Protein AF-A0A2D4NNV1-F1 (afdb_monomer)

Nearest PDB structures (foldseek):
  7qfo-assembly1_A-2  TM=7.531E-01  e=2.134E-03  Homo sapiens
  1zxn-assembly1_A  TM=7.331E-01  e=4.039E-03  Homo sapiens
  1zxm-assembly1_A  TM=7.544E-01  e=4.589E-03  Homo sapiens
  6zy7-assembly1_B  TM=7.362E-01  e=4.891E-03  Homo sapiens
  1zxn-assembly2_D  TM=6.999E-01  e=5.923E-03  Homo sapiens

InterPro domains:
  IPR014762 DNA mismatch repair, conserved site [P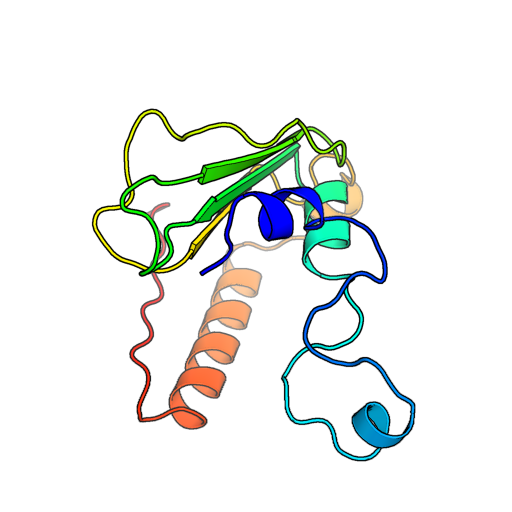S00058] (32-38)
  IPR036890 Histidine kinase/HSP90-like ATPase 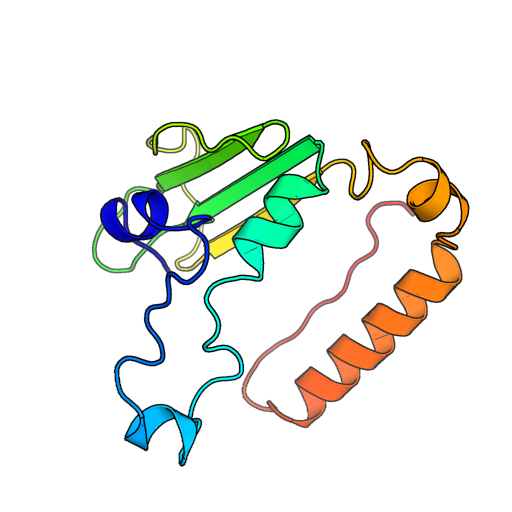superfamily [G3DSA:3.30.565.10] (1-135)
  IPR036890 Histidine kinase/HSP90-like ATPase superfamily [SSF55874] (1-133)
  IPR038973 DNA mismatch repair protein MutL/Mlh/Pms-like [PTHR10073] (1-133)

Sequence (135 aa):
GMGREDLNKVGNRYFTSKCYSLEDLENLKFYGFRGEALASIASMASILEISSRTSRIAKTFLKLFHNGKGLEVSEAELSRPSLGTTVTVYNLYHQLPVRRKCMDFTLEFERLRHKVEALSLVHPSVSFSLRNEAS

Foldseek 3Di:
DDDLVRLQCQLDWQDDPQDDDPVCVVVPPDPDRGSCDRVVLLQFFQKKKKWFDAPVDQWIKIWMHGNSRIDHIDTDPDGDPDHGMDIDTHHGRVVPVVVVVPDDPVVVLVVVVVVQVVVCVVCVVDDDDDDDPVD

Secondary structure (DSSP, 8-state):
---HHHHHHTT-TT--SS--SHHHHHS--SS--SS-HHHHHHHHSSEEEEEEE-SS-S-EEEEEEETTEEPPPEEPSS--SSSEEEEEEESTTTT-HHHHHT--HHHHHHHHHHHHHHHHHH-TTS------TT-

Organism: Micrurus surinamensis (NCBI:txid129470)

pLDDT: mean 94.42, std 5.28, range [47.81, 98.5]

Radius of gyration: 16.6 Å; Cα contacts (8 Å, |Δi|>4): 198; chains: 1; bounding box: 40×36×47 Å

Structure (mmCIF, N/CA/C/O backbone):
data_AF-A0A2D4NNV1-F1
#
_entry.id   AF-A0A2D4NNV1-F1
#
loop_
_atom_site.group_PDB
_atom_site.id
_atom_site.type_symbol
_atom_site.label_atom_id
_atom_site.label_alt_id
_atom_site.label_comp_id
_atom_site.label_asym_id
_atom_site.label_entity_id
_atom_site.label_seq_id
_atom_site.pdbx_PDB_ins_code
_atom_site.Cartn_x
_atom_site.Cartn_y
_atom_site.Cartn_z
_atom_site.occupancy
_atom_site.B_iso_or_equiv
_atom_site.auth_seq_id
_atom_site.auth_comp_id
_atom_site.auth_asym_id
_atom_site.auth_atom_id
_atom_site.pdbx_PDB_model_num
ATOM 1 N N . GLY A 1 1 ? 9.221 -3.028 -6.386 1.00 89.25 1 GLY A N 1
ATOM 2 C CA . GLY A 1 1 ? 9.560 -1.903 -5.493 1.00 89.25 1 GLY A CA 1
ATOM 3 C C . GLY A 1 1 ? 9.769 -0.657 -6.327 1.00 89.25 1 GLY A C 1
ATOM 4 O O . GLY A 1 1 ? 10.020 -0.789 -7.515 1.00 89.25 1 GLY A O 1
ATOM 5 N N . MET A 1 2 ? 9.656 0.514 -5.716 1.00 95.25 2 MET A N 1
ATOM 6 C CA . MET A 1 2 ? 9.825 1.838 -6.329 1.00 95.25 2 MET A CA 1
ATOM 7 C C . MET A 1 2 ? 11.208 2.415 -6.011 1.00 95.25 2 MET A C 1
ATOM 9 O O . MET A 1 2 ? 11.664 2.296 -4.868 1.00 95.25 2 MET A O 1
ATOM 13 N N . GLY A 1 3 ? 11.869 3.002 -7.013 1.00 95.12 3 GLY A N 1
ATOM 14 C CA . GLY A 1 3 ? 13.108 3.767 -6.828 1.00 95.12 3 GLY A CA 1
ATOM 15 C C . GLY A 1 3 ? 12.840 5.195 -6.337 1.00 95.12 3 GLY A C 1
ATOM 16 O O . GLY A 1 3 ? 11.688 5.599 -6.192 1.00 95.12 3 GLY A O 1
ATOM 17 N N . ARG A 1 4 ? 13.902 5.984 -6.111 1.00 95.81 4 ARG A N 1
ATOM 18 C CA . ARG A 1 4 ? 13.781 7.389 -5.670 1.00 95.81 4 ARG A CA 1
ATOM 19 C C . ARG A 1 4 ? 12.932 8.231 -6.630 1.00 95.81 4 ARG A C 1
ATOM 21 O O . ARG A 1 4 ? 12.067 8.976 -6.184 1.00 95.81 4 ARG A O 1
ATOM 28 N N . GLU A 1 5 ? 13.150 8.093 -7.936 1.00 95.00 5 GLU A N 1
ATOM 29 C CA . GLU A 1 5 ? 12.403 8.850 -8.951 1.00 95.00 5 GLU A CA 1
ATOM 30 C C . GLU A 1 5 ? 10.917 8.483 -8.990 1.00 95.00 5 GLU A C 1
ATOM 32 O O . GLU A 1 5 ? 10.066 9.365 -9.099 1.00 95.00 5 GLU A O 1
ATOM 37 N N . ASP A 1 6 ? 10.593 7.196 -8.851 1.00 95.50 6 ASP A N 1
ATOM 38 C CA . ASP A 1 6 ? 9.205 6.737 -8.786 1.00 95.50 6 ASP A CA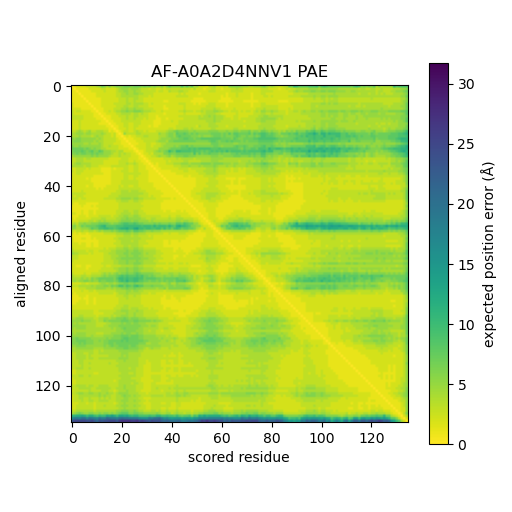 1
ATOM 39 C C . ASP A 1 6 ? 8.524 7.269 -7.524 1.00 95.50 6 ASP A C 1
ATOM 41 O O . ASP A 1 6 ? 7.426 7.813 -7.599 1.00 95.50 6 ASP A O 1
ATOM 45 N N . LEU A 1 7 ? 9.195 7.183 -6.369 1.00 96.75 7 LEU A N 1
ATOM 46 C CA . LEU A 1 7 ? 8.688 7.709 -5.098 1.00 96.75 7 LEU A CA 1
ATOM 47 C C . LEU A 1 7 ? 8.445 9.223 -5.134 1.00 96.75 7 LEU A C 1
ATOM 49 O O . LEU A 1 7 ? 7.527 9.704 -4.472 1.00 96.75 7 LEU A O 1
ATOM 53 N N . ASN A 1 8 ? 9.220 9.974 -5.921 1.00 95.69 8 ASN A N 1
ATOM 54 C CA . ASN A 1 8 ? 8.980 11.404 -6.124 1.00 95.69 8 ASN A CA 1
ATOM 55 C C . ASN A 1 8 ? 7.660 11.675 -6.857 1.00 95.69 8 ASN A C 1
ATOM 57 O O . ASN A 1 8 ? 7.026 12.697 -6.607 1.00 95.69 8 ASN A O 1
ATOM 61 N N . LYS A 1 9 ? 7.239 10.761 -7.737 1.00 95.12 9 LYS A N 1
ATOM 62 C CA . LYS A 1 9 ? 6.011 10.875 -8.537 1.00 95.12 9 LYS A CA 1
ATOM 63 C C . LYS A 1 9 ? 4.794 10.264 -7.837 1.00 95.12 9 LYS A C 1
ATOM 65 O O . LYS A 1 9 ? 3.657 10.619 -8.143 1.00 95.12 9 LYS A O 1
ATOM 70 N N . VAL A 1 10 ? 5.014 9.346 -6.895 1.00 95.00 10 VAL A N 1
ATOM 71 C CA . VAL A 1 10 ? 3.955 8.746 -6.076 1.00 95.00 10 VAL A CA 1
ATOM 72 C C . VAL A 1 10 ? 3.170 9.829 -5.339 1.00 95.00 10 VAL A C 1
ATOM 74 O O . VAL A 1 10 ? 3.739 10.762 -4.781 1.00 95.00 10 VAL A O 1
ATOM 77 N N . GLY A 1 11 ? 1.844 9.676 -5.322 1.00 92.25 11 GLY A N 1
ATOM 78 C CA . GLY A 1 11 ? 0.920 10.616 -4.684 1.00 92.25 11 GLY A CA 1
ATOM 79 C C . GLY A 1 11 ? 0.477 11.769 -5.583 1.00 92.25 11 GLY A C 1
ATOM 80 O O . GLY A 1 11 ? -0.497 12.437 -5.242 1.00 92.25 11 GLY A O 1
ATOM 81 N N . ASN A 1 12 ? 1.098 11.960 -6.752 1.00 94.19 12 ASN A N 1
ATOM 82 C CA . ASN A 1 12 ? 0.543 12.829 -7.784 1.00 94.19 12 ASN A CA 1
ATOM 83 C C . ASN A 1 12 ? -0.712 12.177 -8.370 1.00 94.19 12 ASN A C 1
ATOM 85 O O . ASN A 1 12 ? -0.703 10.996 -8.727 1.00 94.19 12 ASN A O 1
ATOM 89 N N . ARG A 1 13 ? -1.804 12.942 -8.461 1.00 94.38 13 ARG A N 1
ATOM 90 C CA . ARG A 1 13 ? -3.040 12.451 -9.078 1.00 94.38 13 ARG A CA 1
ATOM 91 C C . ARG A 1 13 ? -2.806 12.147 -10.552 1.00 94.38 13 ARG A C 1
ATOM 93 O O . ARG A 1 13 ? -2.042 12.844 -11.215 1.00 94.38 13 ARG A O 1
ATOM 100 N N . TYR A 1 14 ? -3.489 11.113 -11.037 1.00 93.75 14 TYR A N 1
ATOM 101 C CA . TYR A 1 14 ? -3.434 10.669 -12.433 1.00 93.75 14 TYR A CA 1
ATOM 102 C C . TYR A 1 14 ? -2.045 10.205 -12.886 1.00 93.75 14 TYR A C 1
ATOM 104 O O . TYR A 1 14 ? -1.793 10.053 -14.076 1.00 93.75 14 TYR A O 1
ATOM 112 N N . PHE A 1 15 ? -1.142 9.939 -11.939 1.00 93.88 15 PHE A N 1
ATOM 113 C CA . PHE A 1 15 ? 0.177 9.411 -12.239 1.00 93.88 15 PHE A CA 1
ATOM 114 C C . PHE A 1 15 ? 0.197 7.892 -12.042 1.00 93.88 15 PHE A C 1
ATOM 116 O O . PHE A 1 15 ? -0.004 7.386 -10.933 1.00 93.88 15 PHE A O 1
ATOM 123 N N . THR A 1 16 ? 0.451 7.140 -13.114 1.00 94.62 16 THR A N 1
ATOM 124 C CA . THR A 1 16 ? 0.574 5.679 -13.066 1.00 94.62 16 THR A CA 1
ATOM 125 C C . THR A 1 16 ? 1.714 5.171 -13.940 1.00 94.62 16 THR A C 1
ATOM 127 O O . THR A 1 16 ? 2.084 5.804 -14.922 1.00 94.62 16 THR A O 1
ATOM 130 N N . SER A 1 17 ? 2.245 3.996 -13.597 1.00 93.25 17 SER A N 1
ATOM 131 C CA . SER A 1 17 ? 3.207 3.262 -14.425 1.00 93.25 17 SER A CA 1
ATOM 132 C C . SER A 1 17 ? 2.581 2.115 -15.235 1.00 93.25 17 SER A C 1
ATOM 134 O O . SER A 1 17 ? 3.292 1.233 -15.708 1.00 93.25 17 SER A O 1
ATOM 136 N N . LYS A 1 18 ? 1.243 2.055 -15.301 1.00 92.75 18 LYS A N 1
ATOM 137 C CA . LYS A 1 18 ? 0.494 0.842 -15.683 1.00 92.75 18 LYS A CA 1
ATOM 138 C C . LYS A 1 18 ? -0.376 0.991 -16.933 1.00 92.75 18 LYS A C 1
ATOM 140 O O . LYS A 1 18 ? -0.860 -0.016 -17.429 1.00 92.75 18 LYS A O 1
ATOM 145 N N . CYS A 1 19 ? -0.626 2.216 -17.383 1.00 91.56 19 CYS A N 1
ATOM 146 C CA . CYS A 1 19 ? -1.517 2.518 -18.500 1.00 91.56 19 CYS A CA 1
ATOM 147 C C . CYS A 1 19 ? -1.055 3.828 -19.135 1.00 91.56 19 CYS A C 1
ATOM 149 O O . CYS A 1 19 ? -0.945 4.830 -18.424 1.00 91.56 19 CYS A O 1
ATOM 151 N N . TYR A 1 20 ? -0.770 3.810 -20.436 1.00 89.50 20 TYR A N 1
ATOM 152 C CA . TYR A 1 20 ? -0.201 4.950 -21.158 1.00 89.50 20 TYR A CA 1
ATOM 153 C C . TYR A 1 20 ? -0.960 5.295 -22.444 1.00 89.50 20 TYR A C 1
ATOM 155 O O . TYR A 1 20 ? -0.780 6.400 -22.955 1.00 89.50 20 TYR A O 1
ATOM 163 N N . SER A 1 21 ? -1.814 4.397 -22.946 1.00 90.81 21 SER A N 1
ATOM 164 C CA . SER A 1 21 ? -2.623 4.624 -24.149 1.00 90.81 21 SER A CA 1
ATOM 165 C C . SER A 1 21 ? -4.090 4.204 -23.980 1.00 90.81 21 SER A C 1
ATOM 167 O O . SER A 1 21 ? -4.484 3.671 -22.940 1.00 90.81 21 SER A O 1
ATOM 169 N N . LEU A 1 22 ? -4.917 4.480 -24.996 1.00 90.50 22 LEU A N 1
ATOM 170 C CA . LEU A 1 22 ? -6.320 4.050 -25.019 1.00 90.50 22 L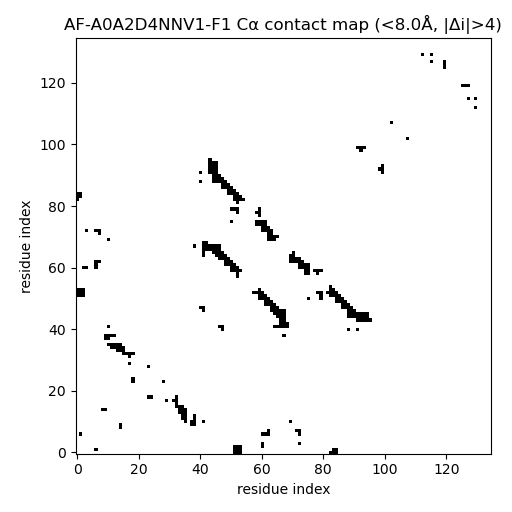EU A CA 1
ATOM 171 C C . LEU A 1 22 ? -6.437 2.532 -25.204 1.00 90.50 22 LEU A C 1
ATOM 173 O O . LEU A 1 22 ? -7.285 1.904 -24.581 1.00 90.50 22 LEU A O 1
ATOM 177 N N . GLU A 1 23 ? -5.541 1.927 -25.976 1.00 91.56 23 GLU A N 1
ATOM 178 C CA . GLU A 1 23 ? -5.504 0.479 -26.195 1.00 91.56 23 GLU A CA 1
ATOM 179 C C . GLU A 1 23 ? -5.219 -0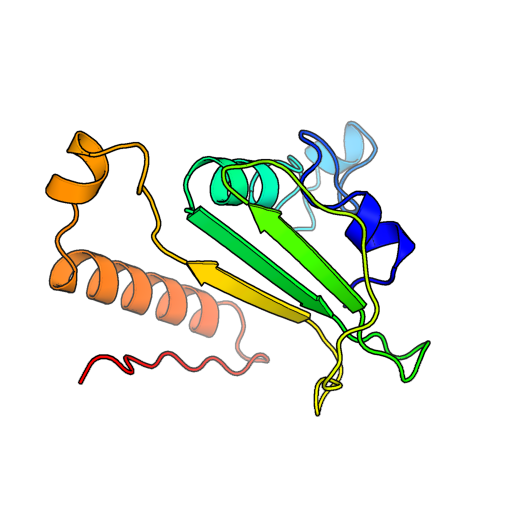.290 -24.891 1.00 91.56 23 GLU A C 1
ATOM 181 O O . GLU A 1 23 ? -5.764 -1.376 -24.672 1.00 91.56 23 GLU A O 1
ATOM 186 N N . ASP A 1 24 ? -4.419 0.286 -23.982 1.00 90.19 24 ASP A N 1
ATOM 187 C CA . ASP A 1 24 ? -4.194 -0.273 -22.641 1.00 90.19 24 ASP A CA 1
ATOM 188 C C . ASP A 1 24 ? -5.488 -0.312 -21.803 1.00 90.19 24 ASP A C 1
ATOM 190 O O . ASP A 1 24 ? -5.646 -1.196 -20.957 1.00 90.19 24 ASP A O 1
ATOM 194 N N . LEU A 1 25 ? -6.419 0.631 -22.023 1.00 88.62 25 LEU A N 1
ATOM 195 C CA . LEU A 1 25 ? -7.714 0.674 -21.329 1.00 88.62 25 LEU A CA 1
ATOM 196 C C . LEU A 1 25 ? -8.686 -0.384 -21.850 1.00 88.62 25 LEU A C 1
ATOM 198 O O . LEU A 1 25 ? -9.508 -0.880 -21.081 1.00 88.62 25 LEU A O 1
ATOM 202 N N . GLU A 1 26 ? -8.589 -0.738 -23.129 1.00 90.06 26 GLU A N 1
ATOM 203 C CA . GLU A 1 26 ? -9.389 -1.811 -23.721 1.00 90.06 26 GLU A CA 1
ATOM 204 C C . GLU A 1 26 ? -8.914 -3.191 -23.246 1.00 90.06 26 GLU A C 1
ATOM 206 O O . GLU A 1 26 ? -9.718 -4.108 -23.097 1.00 90.06 26 GLU A O 1
ATOM 211 N N . ASN A 1 27 ? -7.619 -3.326 -22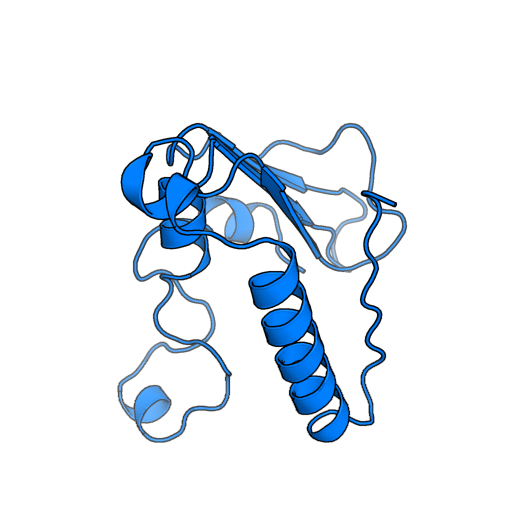.935 1.00 90.19 27 ASN A N 1
ATOM 212 C CA . ASN A 1 27 ? -6.992 -4.583 -22.524 1.00 90.19 27 ASN A CA 1
ATOM 213 C C . ASN A 1 27 ? -6.246 -4.448 -21.188 1.00 90.19 27 ASN A C 1
ATOM 215 O O . ASN A 1 27 ? -5.021 -4.591 -21.115 1.00 90.19 27 ASN A O 1
ATOM 219 N N . LEU A 1 28 ? -6.991 -4.198 -20.108 1.00 90.19 28 LEU A N 1
ATOM 220 C CA . LEU A 1 28 ? -6.421 -3.977 -18.777 1.00 90.19 28 LEU A CA 1
ATOM 221 C C . LEU A 1 28 ? -5.662 -5.203 -18.245 1.00 90.19 28 LEU A C 1
ATOM 223 O O . LEU A 1 28 ? -6.244 -6.235 -17.917 1.00 90.19 28 LEU A O 1
ATOM 227 N N . LYS A 1 29 ? -4.346 -5.043 -18.064 1.00 90.56 29 LYS A N 1
ATOM 228 C CA . LYS A 1 29 ? -3.447 -6.078 -17.508 1.00 90.56 29 LYS A CA 1
ATOM 229 C C . LYS A 1 29 ? -3.211 -5.958 -16.003 1.00 90.56 29 LYS A C 1
ATOM 231 O O . LYS A 1 29 ? -2.664 -6.869 -15.386 1.00 90.56 29 LYS A O 1
ATOM 236 N N . PHE A 1 30 ? -3.571 -4.824 -15.403 1.00 92.75 30 PHE A N 1
ATOM 237 C CA . PHE A 1 30 ? -3.251 -4.503 -14.013 1.00 92.75 30 PHE A CA 1
ATOM 238 C C . PHE A 1 30 ? -4.506 -4.133 -13.222 1.00 92.75 30 PHE A C 1
ATOM 240 O O . PHE A 1 30 ? -5.381 -3.436 -13.725 1.00 92.75 30 PHE A O 1
ATOM 247 N N . TYR A 1 31 ? -4.533 -4.468 -11.927 1.00 92.31 31 TYR A N 1
ATOM 248 C CA . TYR A 1 31 ? -5.629 -4.097 -11.014 1.00 92.31 31 TYR A CA 1
ATOM 249 C C . TYR A 1 31 ? -5.826 -2.590 -10.808 1.00 92.31 31 TYR A C 1
ATOM 251 O O . TYR A 1 31 ? -6.808 -2.161 -10.209 1.00 92.31 31 TYR A O 1
ATOM 259 N N . GLY A 1 32 ? -4.884 -1.761 -11.255 1.00 91.75 32 GLY A N 1
ATOM 260 C CA . GLY A 1 32 ? -5.014 -0.316 -11.166 1.00 91.75 32 GLY A CA 1
ATOM 261 C C . GLY A 1 32 ? -4.369 0.362 -12.358 1.00 91.75 32 GLY A C 1
ATOM 262 O O . GLY A 1 32 ? -3.362 -0.111 -12.865 1.00 91.75 32 GLY A O 1
ATOM 263 N N . PHE A 1 33 ? -4.940 1.489 -12.757 1.00 93.31 33 PHE A N 1
ATOM 264 C CA . PHE A 1 33 ? -4.508 2.267 -13.924 1.00 93.31 33 PHE A CA 1
ATOM 265 C C . PHE A 1 33 ? -4.779 3.769 -13.753 1.00 93.31 33 PHE A C 1
ATOM 267 O O . PHE A 1 33 ? -4.158 4.592 -14.402 1.00 93.31 33 PHE A O 1
ATOM 274 N N . ARG A 1 34 ? -5.653 4.156 -12.817 1.00 93.81 34 ARG A N 1
ATOM 275 C CA . ARG A 1 34 ? -6.076 5.556 -12.649 1.00 93.81 34 ARG A CA 1
ATOM 276 C C . ARG A 1 34 ? -5.026 6.477 -12.026 1.00 93.81 34 ARG A C 1
ATOM 278 O O . ARG A 1 34 ? -5.122 7.685 -12.164 1.00 93.81 34 ARG A O 1
ATOM 285 N N . GLY A 1 35 ? -4.062 5.932 -11.279 1.00 94.62 35 GLY A N 1
ATOM 286 C CA . GLY A 1 35 ? -3.059 6.751 -10.582 1.00 94.62 35 GLY A CA 1
ATOM 287 C C . GLY A 1 35 ? -3.607 7.569 -9.402 1.00 94.62 35 GLY A C 1
ATOM 288 O O . GLY A 1 35 ? -3.054 8.608 -9.064 1.00 94.62 35 GLY A O 1
ATOM 289 N N . GLU A 1 36 ? -4.703 7.131 -8.773 1.00 96.88 36 GLU A N 1
ATOM 290 C CA . GLU A 1 36 ? -5.385 7.926 -7.734 1.00 96.88 36 GLU A CA 1
ATOM 291 C C . GLU A 1 36 ? -5.316 7.340 -6.321 1.00 96.88 36 GLU A C 1
ATOM 293 O O . GLU A 1 36 ? -5.497 8.068 -5.349 1.00 96.88 36 GLU A O 1
ATOM 298 N N . ALA A 1 37 ? -5.063 6.037 -6.172 1.00 96.94 37 ALA A N 1
ATOM 299 C CA . ALA A 1 37 ? -5.242 5.347 -4.892 1.00 96.94 37 ALA A CA 1
ATOM 300 C C . ALA A 1 37 ? -4.387 5.945 -3.759 1.00 96.94 37 ALA A C 1
ATOM 302 O O . ALA A 1 37 ? -4.919 6.318 -2.715 1.00 96.94 37 ALA A O 1
ATOM 303 N N . LEU A 1 38 ? -3.075 6.093 -3.977 1.00 97.38 38 LEU A N 1
ATOM 304 C CA . LEU A 1 38 ? -2.166 6.633 -2.958 1.00 97.38 38 LEU A CA 1
ATOM 305 C C . LEU A 1 38 ? -2.402 8.127 -2.702 1.00 97.38 38 LEU A C 1
ATOM 307 O O . LEU A 1 38 ? -2.338 8.551 -1.554 1.00 97.38 38 LEU A O 1
ATOM 311 N N . ALA A 1 39 ? -2.747 8.903 -3.735 1.00 96.88 39 ALA A N 1
ATOM 312 C CA . ALA A 1 39 ? -3.103 10.315 -3.588 1.00 96.88 39 ALA A CA 1
ATOM 313 C C . ALA A 1 39 ? -4.361 10.493 -2.717 1.00 96.88 39 ALA A C 1
ATOM 315 O O . ALA A 1 39 ? -4.404 11.333 -1.818 1.00 96.88 39 ALA A O 1
ATOM 316 N N . SER A 1 40 ? -5.379 9.659 -2.944 1.00 96.88 40 SER A N 1
ATOM 317 C CA . SER A 1 40 ? -6.618 9.668 -2.167 1.00 96.88 40 SER A CA 1
ATOM 318 C C . SER A 1 40 ? -6.380 9.248 -0.717 1.00 96.88 40 SER A C 1
ATOM 320 O O . SER A 1 40 ? -6.849 9.931 0.192 1.00 96.88 40 SER A O 1
ATOM 322 N N . ILE A 1 41 ? -5.599 8.190 -0.473 1.00 97.44 41 ILE A N 1
ATOM 323 C CA . ILE A 1 41 ? -5.237 7.772 0.891 1.00 97.44 41 ILE A CA 1
ATOM 324 C C . ILE A 1 41 ? -4.470 8.887 1.609 1.00 97.44 41 ILE A C 1
ATOM 326 O O . ILE A 1 41 ? -4.832 9.237 2.732 1.00 97.44 41 ILE A O 1
ATOM 330 N N . ALA A 1 42 ? -3.475 9.494 0.952 1.00 97.00 42 ALA A N 1
ATOM 331 C CA . ALA A 1 42 ? -2.692 10.590 1.521 1.00 97.00 42 ALA A CA 1
ATOM 332 C C . ALA A 1 42 ? -3.574 11.764 1.973 1.00 97.00 42 ALA A C 1
ATOM 334 O O . ALA A 1 42 ? -3.323 12.335 3.029 1.00 97.00 42 ALA A O 1
ATOM 335 N N . SER A 1 43 ? -4.620 12.105 1.209 1.00 95.69 43 SER A N 1
ATOM 336 C CA . SER A 1 43 ? -5.552 13.186 1.568 1.00 95.69 43 SER A CA 1
ATOM 337 C C . SER A 1 43 ? -6.492 12.867 2.736 1.00 95.69 43 SER A C 1
ATOM 339 O O . SER A 1 43 ? -7.077 13.781 3.305 1.00 95.69 43 SER A O 1
ATOM 341 N N . MET A 1 44 ? -6.669 11.591 3.089 1.00 96.06 44 MET A N 1
ATOM 342 C CA . MET A 1 44 ? -7.593 11.173 4.150 1.00 96.06 44 MET A CA 1
ATOM 343 C C . MET A 1 44 ? -6.872 10.773 5.442 1.00 96.06 44 MET A C 1
ATOM 345 O O . MET A 1 44 ? -7.478 10.812 6.513 1.00 96.06 44 MET A O 1
ATOM 349 N N . ALA A 1 45 ? -5.605 10.375 5.359 1.00 97.31 45 ALA A N 1
ATOM 350 C CA . ALA A 1 45 ? -4.765 10.005 6.495 1.00 97.31 45 ALA A CA 1
ATOM 351 C C . ALA A 1 45 ? -4.047 11.227 7.092 1.00 97.31 45 ALA A C 1
ATOM 353 O O . ALA A 1 45 ? -3.825 12.220 6.401 1.00 97.31 45 ALA A O 1
ATOM 354 N N . SER A 1 46 ? -3.662 11.168 8.371 1.00 97.50 46 SER A N 1
ATOM 355 C CA . SER A 1 46 ? -2.770 12.199 8.928 1.00 97.50 46 SER A CA 1
ATOM 356 C C . SER A 1 46 ? -1.352 12.038 8.389 1.00 97.50 46 SER A C 1
ATOM 358 O O . SER A 1 46 ? -0.696 13.019 8.047 1.00 97.50 46 SER A O 1
ATOM 360 N N . ILE A 1 47 ? -0.880 10.789 8.308 1.00 98.31 47 ILE A N 1
ATOM 361 C CA . ILE A 1 47 ? 0.428 10.438 7.757 1.00 98.31 47 ILE A CA 1
ATOM 362 C C . ILE A 1 47 ? 0.259 9.242 6.819 1.00 98.31 47 ILE A C 1
ATOM 364 O O . ILE A 1 47 ? -0.389 8.256 7.171 1.00 98.31 47 ILE A O 1
ATOM 368 N N . LEU A 1 48 ? 0.856 9.327 5.632 1.00 98.50 48 LEU A N 1
ATOM 369 C CA . LEU A 1 48 ? 1.094 8.185 4.751 1.00 98.50 48 LEU A CA 1
ATOM 370 C C . LEU A 1 48 ? 2.603 8.034 4.583 1.00 98.50 48 LEU A C 1
ATOM 372 O O . LEU A 1 48 ? 3.271 8.959 4.125 1.00 98.50 48 LEU A O 1
ATOM 376 N N . GLU A 1 49 ? 3.118 6.865 4.929 1.00 98.06 49 GLU A N 1
ATOM 377 C CA . GLU A 1 49 ? 4.521 6.511 4.780 1.00 98.06 49 GLU A CA 1
ATOM 378 C C . GLU A 1 49 ? 4.674 5.409 3.736 1.00 98.06 49 GLU A C 1
ATOM 380 O O . GLU A 1 49 ? 3.947 4.415 3.739 1.00 98.06 49 GLU A O 1
ATOM 385 N N . ILE A 1 50 ? 5.631 5.583 2.830 1.00 98.06 50 ILE A N 1
ATOM 386 C CA . ILE A 1 50 ? 5.971 4.592 1.817 1.00 98.06 50 ILE A CA 1
ATOM 387 C C . ILE A 1 50 ? 7.475 4.365 1.864 1.00 98.06 50 ILE A C 1
ATOM 389 O O . ILE A 1 50 ? 8.255 5.228 1.465 1.00 98.06 50 ILE A O 1
ATOM 393 N N . SER A 1 51 ? 7.870 3.179 2.315 1.00 97.56 51 SER A N 1
ATOM 394 C CA . SER A 1 51 ? 9.261 2.737 2.368 1.00 97.56 51 SER A CA 1
ATOM 395 C C . SER A 1 51 ? 9.498 1.680 1.300 1.00 97.56 51 SER A C 1
ATOM 397 O O . SER A 1 51 ? 8.748 0.707 1.194 1.00 97.56 51 SER A O 1
ATOM 399 N N . SER A 1 52 ? 10.521 1.851 0.466 1.00 97.75 52 SER A N 1
ATOM 400 C CA . SER A 1 52 ? 10.748 0.967 -0.676 1.00 97.75 52 SER A CA 1
ATOM 401 C C . SER A 1 52 ? 12.225 0.703 -0.939 1.00 97.75 52 SER A C 1
ATOM 403 O O . SER A 1 52 ? 13.053 1.612 -0.927 1.00 97.75 52 SER A O 1
ATOM 405 N N . ARG A 1 53 ? 12.533 -0.563 -1.238 1.00 96.75 53 ARG A N 1
ATOM 406 C CA . ARG A 1 53 ? 13.859 -1.049 -1.625 1.00 96.75 53 ARG A CA 1
ATOM 407 C C . ARG A 1 53 ? 13.753 -1.850 -2.918 1.00 96.75 53 ARG A C 1
ATOM 409 O O . ARG A 1 53 ? 12.957 -2.787 -3.028 1.00 96.75 53 ARG A O 1
ATOM 416 N N . THR A 1 54 ? 14.546 -1.473 -3.915 1.00 96.00 54 THR A N 1
ATOM 417 C CA . THR A 1 54 ? 14.595 -2.165 -5.215 1.00 96.00 54 THR A CA 1
ATOM 418 C C . THR A 1 54 ? 15.771 -3.136 -5.262 1.00 96.00 54 THR A C 1
ATOM 420 O O . THR A 1 54 ? 16.686 -3.035 -4.454 1.00 96.00 54 THR A O 1
ATOM 423 N N . SER A 1 55 ? 15.776 -4.070 -6.215 1.00 94.12 55 SER A N 1
ATOM 424 C CA . SER A 1 55 ? 16.929 -4.957 -6.442 1.00 94.12 55 SER A CA 1
ATOM 425 C C . SER A 1 55 ? 18.154 -4.225 -6.998 1.00 94.12 55 SER A C 1
ATOM 427 O O . SER A 1 55 ? 19.256 -4.755 -6.936 1.00 94.12 55 SER A O 1
ATOM 429 N N . ARG A 1 56 ? 17.973 -3.015 -7.546 1.00 89.88 56 ARG A N 1
ATOM 430 C CA . ARG A 1 56 ? 19.032 -2.251 -8.221 1.00 89.88 56 ARG A CA 1
ATOM 431 C C . ARG A 1 56 ? 19.951 -1.514 -7.250 1.00 89.88 56 ARG A C 1
ATOM 433 O O . ARG A 1 56 ? 21.101 -1.260 -7.580 1.00 89.88 56 ARG A O 1
ATOM 440 N N . ILE A 1 57 ? 19.435 -1.117 -6.086 1.00 87.12 57 ILE A N 1
ATOM 441 C CA . ILE A 1 57 ? 20.146 -0.270 -5.122 1.00 87.12 57 ILE A CA 1
ATOM 442 C C . ILE A 1 57 ? 19.922 -0.840 -3.720 1.00 87.12 57 ILE A C 1
ATOM 444 O O . ILE A 1 57 ? 18.791 -1.127 -3.335 1.00 87.12 57 ILE A O 1
ATOM 448 N N . ALA A 1 58 ? 20.996 -0.980 -2.935 1.00 86.88 58 ALA A N 1
ATOM 449 C CA . ALA A 1 58 ? 20.925 -1.532 -1.578 1.00 86.88 58 ALA A CA 1
ATOM 450 C C . ALA A 1 58 ? 20.185 -0.623 -0.575 1.00 86.88 58 ALA A C 1
ATOM 452 O O . ALA A 1 58 ? 19.703 -1.102 0.452 1.00 86.88 58 ALA A O 1
ATOM 453 N N . LYS A 1 59 ? 20.081 0.670 -0.890 1.00 93.69 59 LYS A N 1
ATOM 454 C CA . LYS A 1 59 ? 19.421 1.703 -0.089 1.00 93.69 59 LYS A CA 1
ATOM 455 C C . LYS A 1 59 ? 17.901 1.565 -0.101 1.00 93.69 59 LYS A C 1
ATOM 457 O O . LYS A 1 59 ? 17.297 1.193 -1.109 1.00 93.69 59 LYS A O 1
ATOM 462 N N . THR A 1 60 ? 17.297 1.934 1.020 1.00 97.38 60 THR A N 1
ATOM 463 C CA . THR A 1 60 ? 15.849 2.093 1.158 1.00 97.38 60 THR A CA 1
ATOM 464 C C . THR A 1 60 ? 15.511 3.572 1.079 1.00 97.38 60 THR A C 1
ATOM 466 O O . THR A 1 60 ? 16.146 4.391 1.736 1.00 97.38 60 THR A O 1
ATOM 469 N N . PHE A 1 61 ? 14.505 3.913 0.281 1.00 97.94 61 PHE A N 1
ATOM 470 C CA . PHE A 1 61 ? 14.002 5.278 0.176 1.00 97.94 61 PHE A CA 1
ATOM 471 C C . PHE A 1 61 ? 12.632 5.400 0.835 1.00 97.94 61 PHE A C 1
ATOM 473 O O . PHE A 1 61 ? 11.843 4.450 0.822 1.00 97.94 61 PHE A O 1
ATOM 480 N N . LEU A 1 62 ? 12.366 6.586 1.375 1.00 97.75 62 LEU A N 1
ATOM 481 C CA . LEU A 1 62 ? 11.167 6.927 2.120 1.00 97.75 62 LEU A CA 1
ATOM 482 C C . LEU A 1 62 ? 10.437 8.087 1.439 1.00 97.75 62 LEU A C 1
ATOM 484 O O . LEU A 1 62 ? 11.039 9.113 1.128 1.00 97.75 62 LEU A O 1
ATOM 488 N N . LYS A 1 63 ? 9.128 7.941 1.236 1.00 98.06 63 LYS A N 1
ATOM 489 C CA . LYS A 1 63 ? 8.223 9.036 0.879 1.00 98.06 63 LYS A CA 1
ATOM 490 C C . LYS A 1 63 ? 7.211 9.215 2.001 1.00 98.06 63 LYS A C 1
ATOM 492 O O . LYS A 1 63 ? 6.493 8.274 2.338 1.00 98.06 63 LYS A O 1
ATOM 497 N N . LEU A 1 64 ? 7.142 10.428 2.536 1.00 98.06 64 LEU A N 1
ATOM 498 C CA . LEU A 1 64 ? 6.190 10.813 3.571 1.00 98.06 64 LEU A CA 1
ATOM 499 C C . LEU A 1 64 ? 5.160 11.787 3.009 1.00 98.06 64 LEU A C 1
ATOM 501 O O . LEU A 1 64 ? 5.491 12.680 2.228 1.00 98.06 64 LEU A O 1
ATOM 505 N N . PHE A 1 65 ? 3.917 11.636 3.449 1.00 98.19 65 PHE A N 1
ATOM 506 C CA . PHE A 1 65 ? 2.872 12.635 3.285 1.00 98.19 65 PHE A CA 1
ATOM 507 C C . PHE A 1 65 ? 2.348 13.025 4.656 1.00 98.19 65 PHE A C 1
ATOM 509 O O . PHE A 1 65 ? 2.046 12.150 5.463 1.00 98.19 65 PHE A O 1
ATOM 516 N N . HIS A 1 66 ? 2.192 14.324 4.887 1.00 97.38 66 HIS A N 1
ATOM 517 C CA . HIS A 1 66 ? 1.564 14.866 6.082 1.00 97.38 66 HIS A CA 1
ATOM 518 C C . HIS A 1 66 ? 0.329 15.666 5.677 1.00 97.38 66 HIS A C 1
ATOM 520 O O . HIS A 1 66 ? 0.437 16.639 4.928 1.00 97.38 66 HIS A O 1
ATOM 526 N N . ASN A 1 67 ? -0.851 15.245 6.136 1.00 94.88 67 ASN A N 1
ATOM 527 C CA . ASN A 1 67 ? -2.136 15.873 5.807 1.00 94.88 67 ASN A CA 1
ATOM 528 C C . ASN A 1 67 ? -2.312 16.106 4.292 1.00 94.88 67 ASN A C 1
ATOM 530 O O . ASN A 1 67 ? -2.587 17.219 3.841 1.00 94.88 67 ASN A O 1
ATOM 534 N N . GLY A 1 68 ? -2.061 15.066 3.490 1.00 93.69 68 GLY A N 1
ATOM 535 C CA . GLY A 1 68 ? -2.131 15.115 2.026 1.00 93.69 68 GLY A CA 1
ATOM 536 C C . GLY A 1 68 ? -0.950 15.778 1.313 1.00 93.69 68 GLY A C 1
ATOM 537 O O . GLY A 1 68 ? -0.837 15.635 0.097 1.00 93.69 68 GLY A O 1
ATOM 538 N N . LYS A 1 69 ? -0.042 16.459 2.023 1.00 95.69 69 LYS A N 1
ATOM 539 C CA . LYS A 1 69 ? 1.127 17.118 1.422 1.00 95.69 69 LYS A CA 1
ATOM 540 C C . LYS A 1 69 ? 2.326 16.177 1.405 1.00 95.69 69 LYS A C 1
ATOM 542 O O . LYS A 1 69 ? 2.781 15.747 2.460 1.00 95.69 69 LYS A O 1
ATOM 547 N N . GLY A 1 70 ? 2.833 15.862 0.215 1.00 95.81 70 GLY A N 1
ATOM 548 C CA . GLY A 1 70 ? 4.029 15.036 0.049 1.00 95.81 70 GLY A CA 1
ATOM 549 C C . GLY A 1 70 ? 5.307 15.809 0.368 1.00 95.81 70 GLY A C 1
ATOM 550 O O . GLY A 1 70 ? 5.510 16.898 -0.158 1.00 95.81 70 GLY A O 1
ATOM 551 N N . LEU A 1 71 ? 6.174 15.224 1.188 1.00 96.56 71 LEU A N 1
ATOM 552 C CA . LEU A 1 71 ? 7.524 15.715 1.465 1.00 96.56 71 LEU A CA 1
ATOM 553 C C . LEU A 1 71 ? 8.516 15.193 0.417 1.00 96.56 71 LEU A C 1
ATOM 555 O O . LEU A 1 71 ? 8.183 14.308 -0.380 1.00 96.56 71 LEU A O 1
ATOM 559 N N . GLU A 1 72 ? 9.732 15.732 0.398 1.00 96.31 72 GLU A N 1
ATOM 560 C CA . GLU A 1 72 ? 10.798 15.206 -0.456 1.00 96.31 72 GLU A CA 1
ATOM 561 C C . GLU A 1 72 ? 11.158 13.761 -0.091 1.00 96.31 72 GLU A C 1
ATOM 563 O O . GLU A 1 72 ? 11.009 13.328 1.054 1.00 96.31 72 GLU A O 1
ATOM 568 N N . VAL A 1 73 ? 11.612 12.994 -1.085 1.00 97.75 73 VAL A N 1
ATOM 569 C CA . VAL A 1 73 ? 12.060 11.618 -0.860 1.00 97.75 73 VAL A CA 1
ATOM 570 C C . VAL A 1 73 ? 13.416 11.626 -0.169 1.00 97.75 73 VAL A C 1
ATOM 572 O O . VAL A 1 73 ? 14.410 12.085 -0.735 1.00 97.75 73 VAL A O 1
ATOM 575 N N . SER A 1 74 ? 13.476 11.031 1.015 1.00 96.88 74 SER A N 1
ATOM 576 C CA . SER A 1 74 ? 14.710 10.840 1.771 1.00 96.88 74 SER A CA 1
ATOM 577 C C . SER A 1 74 ? 15.209 9.396 1.676 1.00 96.88 74 SER A C 1
ATOM 579 O O . SER A 1 74 ? 14.521 8.484 1.206 1.00 96.88 74 SER A O 1
ATOM 581 N N . GLU A 1 75 ? 16.463 9.185 2.062 1.00 96.69 75 GLU A N 1
ATOM 582 C CA . GLU A 1 75 ? 16.957 7.847 2.390 1.00 96.69 75 GLU A CA 1
ATOM 583 C C . GLU A 1 75 ? 16.440 7.476 3.787 1.00 96.69 75 GLU A C 1
ATOM 585 O O . GLU A 1 75 ? 16.431 8.321 4.679 1.00 96.69 75 GLU A O 1
ATOM 590 N N . ALA A 1 76 ? 15.951 6.248 3.961 1.00 94.25 76 ALA A N 1
ATOM 591 C CA . A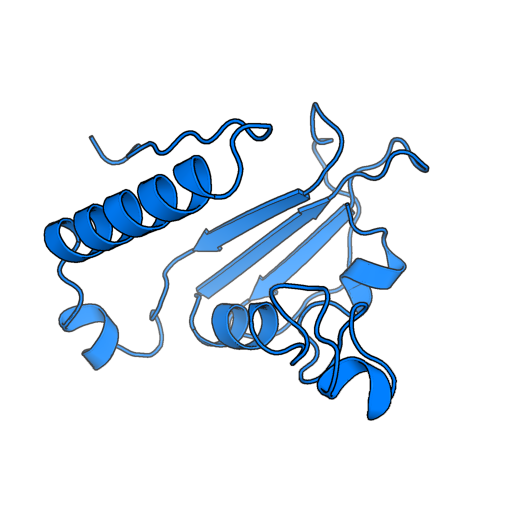LA A 1 76 ? 15.453 5.790 5.254 1.00 94.25 76 ALA A CA 1
ATOM 592 C C . ALA A 1 76 ? 16.623 5.533 6.217 1.00 94.25 76 ALA A C 1
ATOM 594 O O . ALA A 1 76 ? 17.618 4.931 5.814 1.00 94.25 76 ALA A O 1
ATOM 595 N N . GLU A 1 77 ? 16.479 5.923 7.487 1.00 91.00 77 GLU A N 1
ATOM 596 C CA . GLU A 1 77 ? 17.488 5.667 8.532 1.00 91.00 77 GLU A CA 1
ATOM 597 C C . GLU A 1 77 ? 17.742 4.167 8.727 1.00 91.00 77 GLU A C 1
ATOM 599 O O . GLU A 1 77 ? 18.879 3.725 8.879 1.00 91.00 77 GLU A O 1
ATOM 604 N N . LEU A 1 78 ? 16.671 3.371 8.664 1.00 89.75 78 LEU A N 1
ATOM 605 C CA . LEU A 1 78 ? 16.720 1.916 8.714 1.00 89.75 78 LEU A CA 1
ATOM 606 C C . LEU A 1 78 ? 16.363 1.337 7.347 1.00 89.75 78 LEU A C 1
ATOM 608 O O . LEU A 1 78 ? 15.313 1.628 6.768 1.00 89.75 78 LEU A O 1
ATOM 612 N N . SER A 1 79 ? 17.235 0.472 6.830 1.00 90.81 79 SER A N 1
ATOM 613 C CA . SER A 1 79 ? 16.979 -0.206 5.562 1.00 90.81 79 SER A CA 1
ATOM 614 C C . SER A 1 79 ? 15.972 -1.342 5.738 1.00 90.81 79 SER A C 1
ATOM 616 O O . SER A 1 79 ? 16.024 -2.090 6.715 1.00 90.81 79 SER A O 1
ATOM 618 N N . ARG A 1 80 ? 15.073 -1.525 4.760 1.00 94.50 80 ARG A N 1
ATOM 619 C CA . ARG A 1 80 ? 14.173 -2.682 4.728 1.00 94.50 80 ARG A CA 1
ATOM 620 C C . ARG A 1 80 ? 14.994 -3.977 4.684 1.00 94.50 80 ARG A C 1
ATOM 622 O O . ARG A 1 80 ? 15.912 -4.084 3.856 1.00 94.50 80 ARG A O 1
ATOM 629 N N . PRO A 1 81 ? 14.619 -4.994 5.481 1.00 91.25 81 PRO A N 1
ATOM 630 C CA . PRO A 1 81 ? 15.335 -6.267 5.516 1.00 91.25 81 PRO A CA 1
ATOM 631 C C . PRO A 1 81 ? 15.220 -7.025 4.187 1.00 91.25 81 PRO A C 1
ATOM 633 O O . PRO A 1 81 ? 16.143 -7.730 3.792 1.00 91.25 81 PRO A O 1
ATOM 636 N N . SER A 1 82 ? 14.118 -6.832 3.458 1.00 93.62 82 SER A N 1
ATOM 637 C CA . SER A 1 82 ? 13.838 -7.477 2.175 1.00 93.62 82 SER A CA 1
ATOM 638 C C . SER A 1 82 ? 13.586 -6.467 1.051 1.00 93.62 82 SER A C 1
ATOM 640 O O . SER A 1 82 ? 13.305 -5.283 1.275 1.00 93.62 82 SER A O 1
ATOM 642 N N . LEU A 1 83 ? 13.674 -6.943 -0.193 1.00 96.25 83 LEU A N 1
ATOM 643 C CA . LEU A 1 83 ? 13.243 -6.190 -1.373 1.00 96.25 83 LEU A CA 1
ATOM 644 C C . LEU A 1 83 ? 11.725 -5.949 -1.338 1.00 96.25 83 LEU A C 1
ATOM 646 O O . LEU A 1 83 ? 10.975 -6.697 -0.714 1.00 96.25 83 LEU A O 1
ATOM 650 N N . GLY A 1 84 ? 11.255 -4.891 -1.996 1.00 96.00 84 GLY A N 1
ATOM 651 C CA . GLY A 1 84 ? 9.827 -4.579 -2.099 1.00 96.00 84 GLY A CA 1
ATOM 652 C C . GLY A 1 84 ? 9.450 -3.237 -1.483 1.00 96.00 84 GLY A C 1
ATOM 653 O O . GLY A 1 84 ? 10.248 -2.301 -1.467 1.00 96.00 84 GLY A O 1
ATOM 654 N N . THR A 1 85 ? 8.209 -3.134 -1.017 1.00 97.31 85 THR A N 1
ATOM 655 C CA . THR A 1 85 ? 7.626 -1.881 -0.535 1.00 97.31 85 THR A CA 1
ATOM 656 C C . THR A 1 85 ? 6.753 -2.146 0.685 1.00 97.31 85 THR A C 1
ATOM 658 O O . THR A 1 85 ? 6.055 -3.154 0.739 1.00 97.31 85 THR A O 1
ATOM 661 N N . THR A 1 86 ? 6.800 -1.236 1.648 1.00 97.12 86 THR A N 1
ATOM 662 C CA . THR A 1 86 ? 5.900 -1.159 2.798 1.00 97.12 86 THR A CA 1
ATOM 663 C C . THR A 1 86 ? 5.134 0.156 2.699 1.00 97.12 86 THR A C 1
ATOM 665 O O . THR A 1 86 ? 5.738 1.194 2.427 1.00 97.12 86 THR A O 1
ATOM 668 N N . VAL A 1 87 ? 3.815 0.107 2.879 1.00 97.88 87 VAL A N 1
ATOM 669 C CA . VAL A 1 87 ? 2.941 1.285 2.907 1.00 97.88 87 VAL A CA 1
ATOM 670 C C . VAL A 1 87 ? 2.254 1.316 4.263 1.00 97.88 87 VAL A C 1
ATOM 672 O O . VAL A 1 87 ? 1.531 0.378 4.593 1.00 97.88 87 VAL A O 1
ATOM 675 N N . THR A 1 88 ? 2.464 2.385 5.022 1.00 97.69 88 THR A N 1
ATOM 676 C CA . THR A 1 88 ? 1.911 2.553 6.367 1.00 97.69 88 THR A CA 1
ATOM 677 C C . THR A 1 88 ? 0.995 3.768 6.390 1.00 97.69 88 THR A C 1
ATOM 679 O O . THR A 1 88 ? 1.367 4.852 5.940 1.00 97.69 88 THR A O 1
ATOM 682 N N . VAL A 1 89 ? -0.226 3.591 6.891 1.00 97.88 89 VAL A N 1
ATOM 683 C CA . VAL A 1 89 ? -1.260 4.632 6.920 1.00 97.88 89 VAL A CA 1
ATOM 684 C C . VAL A 1 89 ? -1.623 4.922 8.369 1.00 97.88 89 VAL A C 1
ATOM 686 O O . VAL A 1 89 ? -2.069 4.025 9.079 1.00 97.88 89 VAL A O 1
ATOM 689 N N . TYR A 1 90 ? -1.480 6.174 8.797 1.00 97.44 90 TYR A N 1
ATOM 690 C CA . TYR A 1 90 ? -1.784 6.601 10.161 1.00 97.44 90 TYR A CA 1
ATOM 691 C C . TYR A 1 90 ? -3.010 7.512 10.200 1.00 97.44 90 TYR A C 1
ATOM 693 O O . TYR A 1 90 ? -3.147 8.431 9.388 1.00 97.44 90 TYR A O 1
ATOM 701 N N . ASN A 1 91 ? -3.881 7.273 11.184 1.00 95.12 91 ASN A N 1
ATOM 702 C CA . ASN A 1 91 ? -5.104 8.038 11.445 1.00 95.12 91 ASN A CA 1
ATOM 703 C C . ASN A 1 91 ? -5.938 8.282 10.176 1.00 95.12 91 ASN A C 1
ATOM 705 O O . ASN A 1 91 ? -6.139 9.418 9.738 1.00 95.12 91 ASN A O 1
ATOM 709 N N . LEU A 1 92 ? -6.421 7.202 9.561 1.00 95.56 92 LEU A N 1
ATOM 710 C CA . LEU A 1 92 ? -7.331 7.306 8.425 1.00 95.56 92 LEU A CA 1
ATOM 711 C C . LEU A 1 92 ? -8.603 8.082 8.820 1.00 95.56 92 LEU A C 1
ATOM 713 O O . LEU A 1 92 ? -9.155 7.891 9.903 1.00 95.56 92 LEU A O 1
ATOM 717 N N . TYR A 1 93 ? -9.057 8.962 7.928 1.00 95.75 93 TYR A N 1
ATOM 718 C CA . TYR A 1 93 ? -10.196 9.866 8.114 1.00 95.75 93 TYR A CA 1
ATOM 719 C C . TYR A 1 93 ? -10.026 10.909 9.230 1.00 95.75 93 TYR A C 1
ATOM 721 O O . TYR A 1 93 ? -11.029 11.431 9.719 1.00 95.75 93 TYR A O 1
ATOM 729 N N . HIS A 1 94 ? -8.797 11.273 9.625 1.00 93.38 94 HIS A N 1
ATOM 730 C CA . HIS A 1 94 ? -8.599 12.230 10.728 1.00 93.38 94 HIS A CA 1
ATOM 731 C C . HIS A 1 94 ? -9.271 13.598 10.486 1.00 93.38 94 HIS A C 1
ATOM 733 O O . HIS A 1 94 ? -9.785 14.191 11.429 1.00 93.38 94 HIS A O 1
ATOM 739 N N . GLN A 1 95 ? -9.325 14.058 9.230 1.00 92.56 95 GLN A N 1
ATOM 740 C CA . GLN A 1 95 ? -9.990 15.300 8.802 1.00 92.56 95 GLN A CA 1
ATOM 741 C C . GLN A 1 95 ? -11.483 15.135 8.482 1.00 92.56 95 GLN A C 1
ATOM 743 O O . GLN A 1 95 ? -12.158 16.112 8.171 1.00 92.56 95 GLN A O 1
ATOM 748 N N . LEU A 1 96 ? -12.016 13.911 8.532 1.00 94.62 96 LEU A N 1
ATOM 749 C CA . LEU A 1 96 ? -13.390 13.586 8.144 1.00 94.62 96 LEU A CA 1
ATOM 750 C C . LEU A 1 96 ? -14.132 12.969 9.342 1.00 94.62 96 LEU A C 1
ATOM 752 O O . LEU A 1 96 ? -14.401 11.764 9.343 1.00 94.62 96 LEU A O 1
ATOM 756 N N . PRO A 1 97 ? -14.485 13.771 10.369 1.00 94.00 97 PRO A N 1
ATOM 757 C CA . PRO A 1 97 ? -14.972 13.270 11.657 1.00 94.00 97 PRO A CA 1
ATOM 758 C C . PRO A 1 97 ? -16.257 12.449 11.533 1.00 94.00 97 PRO A C 1
ATOM 760 O O . PRO A 1 97 ? -16.405 11.440 12.216 1.00 94.00 97 PRO A O 1
ATOM 763 N N . VAL A 1 98 ? -17.155 12.829 10.618 1.00 96.88 98 VAL A N 1
ATOM 764 C CA . VAL A 1 98 ? -18.388 12.074 10.352 1.00 96.88 98 VAL A CA 1
ATOM 765 C C . VAL A 1 98 ? -18.061 10.676 9.820 1.00 96.88 98 VAL A C 1
ATOM 767 O O . VAL A 1 98 ? -18.533 9.691 10.376 1.00 96.88 98 VAL A O 1
ATOM 770 N N . ARG A 1 99 ? -17.185 10.563 8.810 1.00 93.94 99 ARG A N 1
ATOM 771 C CA . ARG A 1 99 ? -16.763 9.257 8.269 1.00 93.94 99 ARG A CA 1
ATOM 772 C C . ARG A 1 99 ? -16.046 8.415 9.314 1.00 93.94 99 ARG A C 1
ATOM 774 O O . ARG A 1 99 ? -16.298 7.221 9.406 1.00 93.94 99 ARG A O 1
ATOM 781 N N . ARG A 1 100 ? -15.180 9.044 10.113 1.00 93.31 100 ARG A N 1
ATOM 782 C CA . ARG A 1 100 ? -14.463 8.373 11.196 1.00 93.31 100 ARG A CA 1
ATOM 783 C C . ARG A 1 100 ? -15.422 7.812 12.247 1.00 93.31 100 ARG A C 1
ATOM 785 O O . ARG A 1 100 ? -15.230 6.682 12.671 1.00 93.31 100 ARG A O 1
ATOM 792 N N . LYS A 1 101 ? -16.459 8.564 12.635 1.00 93.75 101 LYS A N 1
ATOM 793 C CA . LYS A 1 101 ? 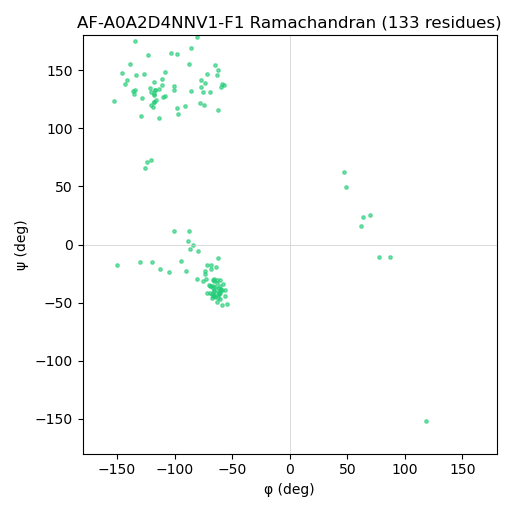-17.474 8.119 13.606 1.00 93.75 101 LYS A CA 1
ATOM 794 C C . LYS A 1 101 ? -18.339 6.971 13.076 1.00 93.75 101 LYS A C 1
ATOM 796 O O . LYS A 1 101 ? -18.799 6.155 13.862 1.00 93.75 101 LYS A O 1
ATOM 801 N N . CYS A 1 102 ? -18.555 6.907 11.765 1.00 94.31 102 CYS A N 1
ATOM 802 C CA . CYS A 1 102 ? -19.310 5.830 11.126 1.00 94.31 102 CYS A CA 1
ATOM 803 C C . CYS A 1 102 ? -18.504 4.535 10.910 1.00 94.31 102 CYS A C 1
ATOM 805 O O . CYS A 1 102 ? -19.089 3.561 10.444 1.00 94.31 102 CYS A O 1
ATOM 807 N N . MET A 1 103 ? -17.194 4.503 11.195 1.00 91.88 103 MET A N 1
ATOM 808 C CA . MET A 1 103 ? -16.420 3.260 11.111 1.00 91.88 103 MET A CA 1
ATOM 809 C C . MET A 1 103 ? -16.682 2.373 12.324 1.00 91.88 103 MET A C 1
ATOM 811 O O . MET A 1 103 ? -16.383 2.747 13.455 1.00 91.88 103 MET A O 1
ATOM 815 N N . ASP A 1 104 ? -17.152 1.163 12.050 1.00 94.31 104 ASP A N 1
ATOM 816 C CA . ASP A 1 104 ? -17.155 0.054 12.995 1.00 94.31 104 ASP A CA 1
ATOM 817 C C . ASP A 1 104 ? -15.923 -0.817 12.719 1.00 94.31 104 ASP A C 1
ATOM 819 O O . ASP A 1 104 ? -15.815 -1.441 11.662 1.00 94.31 104 ASP A O 1
ATOM 823 N N . PHE A 1 105 ? -14.967 -0.833 13.649 1.00 91.12 105 PHE A N 1
ATOM 824 C CA . PHE A 1 105 ? -13.699 -1.539 13.458 1.00 91.12 105 PHE A CA 1
ATOM 825 C C . PHE A 1 105 ? -13.869 -3.049 13.288 1.00 91.12 105 PHE A C 1
ATOM 827 O O . PHE A 1 105 ? -13.154 -3.643 12.483 1.00 91.12 105 PHE A O 1
ATOM 834 N N . THR A 1 106 ? -14.807 -3.667 14.005 1.00 93.44 106 THR A N 1
ATOM 835 C CA . THR A 1 106 ? -15.049 -5.110 13.917 1.00 93.44 106 THR A CA 1
ATOM 836 C C . THR A 1 106 ? -15.621 -5.457 12.549 1.00 93.44 106 THR A C 1
ATOM 838 O O . THR A 1 106 ? -15.124 -6.361 11.876 1.00 93.44 106 THR A O 1
ATOM 841 N N . LEU A 1 107 ? -16.610 -4.687 12.090 1.00 95.62 107 LEU A N 1
ATOM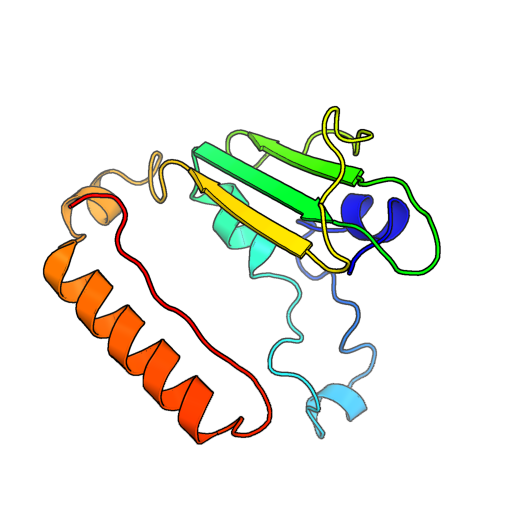 842 C CA . LEU A 1 107 ? -17.211 -4.891 10.776 1.00 95.62 107 LEU A CA 1
ATOM 843 C C . LEU A 1 107 ? -16.219 -4.621 9.634 1.00 95.62 107 LEU A C 1
ATOM 845 O O . LEU A 1 107 ? -16.160 -5.387 8.671 1.00 95.62 107 LEU A O 1
ATOM 849 N N . GLU A 1 108 ? -15.436 -3.545 9.719 1.00 94.38 108 GLU A N 1
ATOM 850 C CA . GLU A 1 108 ? -14.431 -3.213 8.704 1.00 94.38 108 GLU A CA 1
ATOM 851 C C . GLU A 1 108 ? -13.295 -4.243 8.657 1.00 94.38 108 GLU A C 1
ATOM 853 O O . GLU A 1 108 ? -12.823 -4.579 7.568 1.00 94.38 108 GLU A O 1
ATOM 858 N N . PHE A 1 109 ? -12.893 -4.801 9.803 1.00 95.00 109 PHE A N 1
ATOM 859 C CA . PHE A 1 109 ? -11.893 -5.866 9.848 1.00 95.00 109 PHE A CA 1
ATOM 860 C C . PHE A 1 109 ? -12.402 -7.159 9.199 1.00 95.00 109 PHE A C 1
ATOM 862 O O . PHE A 1 109 ? -11.699 -7.725 8.363 1.00 95.00 109 PHE A O 1
ATOM 869 N N . GLU A 1 110 ? -13.638 -7.585 9.480 1.00 96.50 110 GLU A N 1
ATOM 870 C CA . GLU A 1 110 ? -14.237 -8.747 8.804 1.00 96.50 110 GLU A CA 1
ATOM 871 C C . GLU A 1 110 ? -14.368 -8.527 7.291 1.00 96.50 110 GLU A C 1
ATOM 873 O O . GLU A 1 110 ? -14.020 -9.397 6.489 1.00 96.50 110 GLU A O 1
ATOM 878 N N . ARG A 1 111 ? -14.781 -7.326 6.865 1.00 96.88 111 ARG A N 1
ATOM 879 C CA . ARG A 1 111 ? -14.802 -6.953 5.439 1.00 96.88 111 ARG A CA 1
ATOM 880 C C . ARG A 1 111 ? -13.415 -7.044 4.806 1.00 96.88 111 ARG A C 1
ATOM 882 O O . ARG A 1 111 ? -13.295 -7.465 3.654 1.00 96.88 111 ARG A O 1
ATOM 889 N N . LEU A 1 112 ? -12.372 -6.638 5.525 1.00 96.31 112 LEU A N 1
ATOM 890 C CA . LEU A 1 112 ? -10.994 -6.733 5.056 1.00 96.31 112 LEU A CA 1
ATOM 891 C C . LEU A 1 112 ? -10.531 -8.193 4.992 1.00 96.31 112 LEU A C 1
ATOM 893 O O . LEU A 1 112 ? -9.943 -8.579 3.981 1.00 96.31 112 LEU A O 1
ATOM 897 N N . ARG A 1 113 ? -10.862 -9.017 5.993 1.00 97.44 113 ARG A N 1
ATOM 898 C CA . ARG A 1 113 ? -10.585 -10.460 6.002 1.00 97.44 113 ARG A CA 1
ATOM 899 C C . ARG A 1 113 ? -11.155 -11.143 4.764 1.00 97.44 113 ARG A C 1
ATOM 901 O O . ARG A 1 113 ? -10.401 -11.784 4.037 1.00 97.44 113 ARG A O 1
ATOM 908 N N . HIS A 1 114 ? -12.433 -10.920 4.460 1.00 98.12 114 HIS A N 1
ATOM 909 C CA . HIS A 1 114 ? -13.072 -11.481 3.267 1.00 98.12 114 HIS A CA 1
ATOM 910 C C . HIS A 1 114 ? -12.413 -11.028 1.957 1.00 98.12 114 HIS A C 1
ATOM 912 O O . HIS A 1 114 ? -12.268 -11.821 1.028 1.00 98.12 114 HIS A O 1
ATOM 918 N N . LYS A 1 115 ? -11.975 -9.765 1.861 1.00 97.62 115 LYS A N 1
ATOM 919 C CA . LYS A 1 115 ? -11.254 -9.275 0.672 1.00 97.62 115 LYS A CA 1
ATOM 920 C C . LYS A 1 115 ? -9.883 -9.930 0.517 1.00 97.62 115 LYS A C 1
ATOM 922 O O . LYS A 1 115 ? -9.510 -10.278 -0.599 1.00 97.62 115 LYS A O 1
ATOM 927 N N . VAL A 1 116 ? -9.135 -10.088 1.609 1.00 97.88 116 VAL A N 1
ATOM 928 C CA . VAL A 1 116 ? -7.823 -10.756 1.589 1.00 97.88 116 VAL A CA 1
ATOM 929 C C . VAL A 1 116 ? -7.975 -12.235 1.229 1.00 97.88 116 VAL A C 1
ATOM 931 O O . VAL A 1 116 ? -7.198 -12.737 0.425 1.00 97.88 116 VAL A O 1
ATOM 934 N N . GLU A 1 117 ? -9.001 -12.905 1.754 1.00 97.75 117 GLU A N 1
ATOM 935 C CA . GLU A 1 117 ? -9.341 -14.291 1.415 1.00 97.75 117 GLU A CA 1
ATOM 936 C C . GLU A 1 117 ? -9.705 -14.450 -0.069 1.00 97.75 117 GLU A C 1
ATOM 938 O O . GLU A 1 117 ? -9.177 -15.319 -0.755 1.00 97.75 117 GLU A O 1
ATOM 943 N N . ALA A 1 118 ? -10.534 -13.562 -0.621 1.00 98.06 118 ALA A N 1
ATOM 944 C CA . ALA A 1 118 ? -10.838 -13.591 -2.051 1.00 98.06 118 ALA A CA 1
ATOM 945 C C . ALA A 1 118 ? -9.576 -13.396 -2.915 1.00 98.06 118 ALA A C 1
ATOM 947 O O . ALA A 1 118 ? -9.390 -14.094 -3.912 1.00 98.06 118 ALA A O 1
ATOM 948 N N . LEU A 1 119 ? -8.683 -12.478 -2.526 1.00 97.50 119 LEU A N 1
ATOM 949 C CA . LEU A 1 119 ? -7.417 -12.255 -3.233 1.00 97.50 119 LEU A CA 1
ATOM 950 C C . LEU A 1 119 ? -6.478 -13.465 -3.154 1.00 97.50 119 LEU A C 1
ATOM 952 O O . LEU A 1 119 ? -5.798 -13.753 -4.139 1.00 97.50 119 LEU A O 1
ATOM 956 N N . SER A 1 120 ? -6.445 -14.183 -2.027 1.00 97.94 120 SER A N 1
ATOM 957 C CA . SER A 1 120 ? -5.597 -15.370 -1.884 1.00 97.94 120 SER A CA 1
ATOM 958 C C . SER A 1 120 ? -6.068 -16.531 -2.758 1.00 97.94 120 SER A C 1
ATOM 960 O O . SER A 1 120 ? -5.237 -17.218 -3.349 1.00 97.94 120 SER A O 1
ATOM 962 N N . LEU A 1 121 ? -7.383 -16.698 -2.928 1.00 97.56 121 LEU A N 1
ATOM 963 C CA . LEU A 1 121 ? -7.959 -17.712 -3.817 1.00 97.56 121 LEU A CA 1
ATOM 964 C C . LEU A 1 121 ? -7.663 -17.437 -5.299 1.00 97.56 121 LEU A C 1
ATOM 966 O O . LEU A 1 121 ? -7.407 -18.367 -6.061 1.00 97.56 121 LEU A O 1
ATOM 970 N N . VAL A 1 122 ? -7.665 -16.166 -5.712 1.00 97.56 122 VAL A N 1
ATOM 971 C CA . VAL A 1 122 ? -7.348 -15.762 -7.095 1.00 97.56 122 VAL A CA 1
ATOM 972 C C . VAL A 1 122 ? -5.844 -15.871 -7.396 1.00 97.56 122 VAL A C 1
ATOM 974 O O . VAL A 1 122 ? -5.455 -16.063 -8.549 1.00 97.56 122 VAL A O 1
ATOM 977 N N . HIS A 1 123 ? -4.985 -15.779 -6.376 1.00 97.12 123 HIS A N 1
ATOM 978 C CA . HIS A 1 123 ? -3.527 -15.784 -6.521 1.00 97.12 123 HIS A CA 1
ATOM 979 C C . HIS A 1 123 ? -2.847 -16.887 -5.692 1.00 97.12 123 HIS A C 1
ATOM 981 O O . HIS A 1 123 ? -2.110 -16.577 -4.753 1.00 97.12 123 HIS A O 1
ATOM 987 N N . PRO A 1 124 ? -2.994 -18.171 -6.070 1.00 96.69 124 PRO A N 1
ATOM 988 C CA . PRO A 1 124 ? -2.471 -19.298 -5.289 1.00 96.69 124 PRO A CA 1
ATOM 989 C C . PRO A 1 124 ? -0.937 -19.327 -5.179 1.00 96.69 124 PRO A C 1
ATOM 991 O O . PRO A 1 124 ? -0.388 -19.969 -4.289 1.00 96.69 124 PRO A O 1
ATOM 994 N N . SER A 1 125 ? -0.223 -18.626 -6.064 1.00 97.94 125 SER A N 1
ATOM 995 C CA . SER A 1 125 ? 1.239 -18.505 -6.029 1.00 97.94 125 SER A CA 1
ATOM 996 C C . SER A 1 125 ? 1.752 -17.409 -5.083 1.00 97.94 125 SER A C 1
ATOM 998 O O . SER A 1 125 ? 2.959 -17.176 -5.022 1.00 97.94 125 SER A O 1
ATOM 1000 N N . VAL A 1 126 ? 0.865 -16.683 -4.396 1.00 97.69 126 VAL A N 1
ATOM 1001 C CA . VAL A 1 126 ? 1.208 -15.565 -3.508 1.00 97.69 126 VAL A CA 1
ATOM 1002 C C . VAL A 1 126 ? 0.780 -15.901 -2.082 1.00 97.69 126 VAL A C 1
ATOM 1004 O O . VAL A 1 126 ? -0.344 -16.327 -1.842 1.00 97.69 126 VAL A O 1
ATOM 1007 N N . SER A 1 127 ? 1.675 -15.682 -1.118 1.00 97.75 127 SER A N 1
ATOM 1008 C CA . SER A 1 127 ? 1.360 -15.844 0.304 1.00 97.75 127 SER A CA 1
ATOM 1009 C C . SER A 1 127 ? 0.745 -14.564 0.873 1.00 97.75 127 SER A C 1
ATOM 1011 O O . SER A 1 127 ? 1.286 -13.472 0.683 1.00 97.75 127 SER A O 1
ATOM 1013 N N . PHE A 1 128 ? -0.368 -14.706 1.594 1.00 97.94 128 PHE A N 1
ATOM 1014 C CA . PHE A 1 128 ? -1.073 -13.616 2.264 1.00 97.94 128 PHE A CA 1
ATOM 1015 C C . PHE A 1 128 ? -1.085 -13.855 3.777 1.00 97.94 128 PHE A C 1
ATOM 1017 O O . PHE A 1 128 ? -1.294 -14.971 4.241 1.00 97.94 128 PHE A O 1
ATOM 1024 N N . SER A 1 129 ? -0.893 -12.789 4.552 1.00 96.62 129 SER A N 1
ATOM 1025 C CA . SER A 1 129 ? -1.020 -12.795 6.011 1.00 96.62 129 SER A CA 1
ATOM 1026 C C . SER A 1 129 ? -1.804 -11.560 6.427 1.00 96.62 129 SER A C 1
ATOM 1028 O O . SER A 1 129 ? -1.446 -10.446 6.045 1.00 96.62 129 SER A O 1
ATOM 1030 N N . LEU A 1 130 ? -2.833 -11.755 7.245 1.00 96.56 130 LEU A N 1
ATOM 1031 C CA . LEU A 1 130 ? -3.594 -10.686 7.878 1.00 96.56 130 LEU A CA 1
ATOM 1032 C C . LEU A 1 130 ? -3.446 -10.812 9.393 1.00 96.56 130 LEU A C 1
ATOM 1034 O O . LEU A 1 130 ? -3.629 -11.897 9.938 1.00 96.56 130 LEU A O 1
ATOM 1038 N N . ARG A 1 131 ? -3.091 -9.714 10.061 1.00 94.56 131 ARG A N 1
ATOM 1039 C CA . ARG A 1 131 ? -2.888 -9.660 11.512 1.00 94.56 131 ARG A CA 1
ATOM 1040 C C . ARG A 1 131 ? -3.586 -8.438 12.084 1.00 94.56 131 ARG A C 1
ATOM 1042 O O . ARG A 1 131 ? -3.639 -7.399 11.425 1.00 94.56 131 ARG A O 1
ATOM 1049 N N . ASN A 1 132 ? -4.099 -8.582 13.299 1.00 92.44 132 ASN A N 1
ATOM 1050 C CA . ASN A 1 132 ? -4.587 -7.478 14.107 1.00 92.44 132 ASN A CA 1
ATOM 1051 C C . ASN A 1 132 ? -3.670 -7.342 15.326 1.00 92.44 132 ASN A C 1
ATOM 1053 O O . ASN A 1 132 ? -3.690 -8.201 16.197 1.00 92.44 132 ASN A O 1
ATOM 1057 N N . GLU A 1 133 ? -2.865 -6.284 15.358 1.00 85.31 133 GLU A N 1
ATOM 1058 C CA . GLU A 1 133 ? -1.911 -6.005 16.445 1.00 85.31 133 GLU A CA 1
ATOM 1059 C C . GLU A 1 133 ? -2.552 -5.175 17.579 1.00 85.31 133 GLU A C 1
ATOM 1061 O O . GLU A 1 133 ? -1.875 -4.770 18.517 1.00 85.31 133 GLU A O 1
ATOM 1066 N N . ALA A 1 134 ? -3.854 -4.868 17.489 1.00 72.12 134 ALA A N 1
ATOM 1067 C CA . ALA A 1 134 ? -4.603 -4.152 18.527 1.00 72.12 134 ALA A CA 1
ATOM 1068 C C . ALA A 1 134 ? -5.202 -5.090 19.597 1.00 72.12 134 ALA A C 1
ATOM 1070 O O . ALA A 1 134 ? -6.074 -4.667 20.356 1.00 72.12 134 ALA A O 1
ATOM 1071 N N . SER A 1 135 ? -4.798 -6.365 19.603 1.00 47.81 135 SER A N 1
ATOM 1072 C CA . SER A 1 135 ? -5.272 -7.433 20.498 1.00 47.81 135 SER A CA 1
ATOM 1073 C C . SER A 1 135 ? -4.137 -7.947 21.369 1.00 47.81 135 SER A C 1
ATOM 1075 O O . SER A 1 135 ? -3.047 -8.174 20.802 1.00 47.81 135 SER A O 1
#

Solvent-accessible surface area (backbone atoms only — not comparable to full-atom values): 7922 Å² total; per-residue (Å²): 90,48,53,68,73,52,47,64,49,58,53,40,71,67,47,52,97,67,50,89,54,71,70,42,69,77,58,68,88,58,102,60,54,66,24,41,69,62,27,54,49,21,59,31,15,46,33,29,40,38,40,19,17,35,95,88,43,95,61,19,33,30,32,44,22,52,66,45,44,71,54,77,66,42,75,41,95,68,61,65,95,58,76,29,70,48,80,47,77,38,57,70,31,66,88,36,61,70,64,46,70,69,59,52,68,70,62,52,49,52,55,48,50,55,53,53,51,54,51,39,72,77,35,78,93,53,92,82,86,86,84,74,86,92,111

Mean predicted aligned error: 3.73 Å